Protein AF-A0A7S2WTM4-F1 (afdb_monomer)

Sequence (112 aa):
ENISKAAVVTNAALIAFTMGENYFGDQVGTGLVVWFFFLLIGCIVFVMDLIALLVPDVPEEVDIQLKRQEHFVSKIADLTPDEQSFEVAADEVISPTLRKGGLLLGVSFKDP

Foldseek 3Di:
DVVVLVVQLVVLCCVLVVCCPPPVPPPDPPVVSVVVSVVSSVVVVVVVVVVVVVDDPDDPVVVVVVVVVVVVVCCVVVVPPPPDPPVPVPDDDPDVPPPDDDPPDDDDDDDD

Structure (mmCIF, N/CA/C/O backbone):
data_AF-A0A7S2WTM4-F1
#
_entry.id   AF-A0A7S2WTM4-F1
#
loop_
_atom_site.group_PDB
_atom_site.id
_atom_site.type_symbol
_atom_site.label_atom_id
_atom_site.label_alt_id
_atom_site.label_comp_id
_atom_site.label_asym_id
_atom_site.label_entity_id
_atom_site.label_seq_id
_atom_site.pdbx_PDB_ins_code
_atom_site.Cartn_x
_atom_site.Cartn_y
_atom_site.Cartn_z
_atom_site.occupancy
_atom_site.B_iso_or_equiv
_atom_site.auth_seq_id
_atom_site.auth_comp_id
_atom_site.auth_asym_id
_atom_site.auth_atom_id
_atom_site.pdbx_PDB_model_num
ATOM 1 N N . GLU A 1 1 ? 1.983 -1.826 7.281 1.00 67.19 1 GLU A N 1
ATOM 2 C CA . GLU A 1 1 ? 1.666 -1.337 5.920 1.00 67.19 1 GLU A CA 1
ATOM 3 C C . GLU A 1 1 ? 2.905 -1.078 5.054 1.00 67.19 1 GLU A C 1
ATOM 5 O O . GLU A 1 1 ? 3.066 -1.741 4.036 1.00 67.19 1 GLU A O 1
ATOM 10 N N . ASN A 1 2 ? 3.821 -0.199 5.479 1.00 80.56 2 ASN A N 1
ATOM 11 C CA . ASN A 1 2 ? 4.971 0.251 4.669 1.00 80.56 2 ASN A CA 1
ATOM 12 C C . ASN A 1 2 ? 5.880 -0.878 4.146 1.00 80.56 2 ASN A C 1
ATOM 14 O O . ASN A 1 2 ? 6.343 -0.823 3.011 1.00 80.56 2 ASN A O 1
ATOM 18 N N . ILE A 1 3 ? 6.089 -1.930 4.942 1.00 89.19 3 ILE A N 1
ATOM 19 C CA . ILE A 1 3 ? 6.908 -3.092 4.555 1.00 89.19 3 ILE A CA 1
ATOM 20 C C . ILE A 1 3 ? 6.211 -3.932 3.469 1.00 89.19 3 ILE A C 1
ATOM 22 O O . ILE A 1 3 ? 6.865 -4.434 2.561 1.00 89.19 3 ILE A O 1
ATOM 26 N N . SER A 1 4 ? 4.879 -4.035 3.519 1.00 87.56 4 SER A N 1
ATOM 27 C CA . SER A 1 4 ? 4.089 -4.772 2.524 1.00 87.56 4 SER A CA 1
ATOM 28 C C . SER A 1 4 ? 4.102 -4.056 1.170 1.00 87.56 4 SER A C 1
ATOM 30 O O . SER A 1 4 ? 4.391 -4.665 0.142 1.00 87.56 4 SER A O 1
ATOM 32 N N . LYS A 1 5 ? 3.912 -2.728 1.176 1.00 86.44 5 LYS A N 1
ATOM 33 C CA . LYS A 1 5 ? 4.011 -1.895 -0.034 1.00 86.44 5 LYS A CA 1
ATOM 34 C C . LYS A 1 5 ? 5.411 -1.966 -0.657 1.00 86.44 5 LYS A C 1
ATOM 36 O O . LYS A 1 5 ? 5.528 -2.120 -1.869 1.00 86.44 5 LYS A O 1
ATOM 41 N N . ALA A 1 6 ? 6.466 -1.940 0.162 1.00 90.94 6 ALA A N 1
ATOM 42 C CA . ALA A 1 6 ? 7.837 -2.123 -0.316 1.00 90.94 6 ALA A CA 1
ATOM 43 C C . ALA A 1 6 ? 8.045 -3.500 -0.973 1.00 90.94 6 ALA A C 1
ATOM 45 O O . ALA A 1 6 ? 8.621 -3.574 -2.056 1.00 90.94 6 ALA A O 1
ATOM 46 N N . ALA A 1 7 ? 7.516 -4.574 -0.378 1.00 92.06 7 ALA A N 1
ATOM 47 C CA . ALA A 1 7 ? 7.603 -5.918 -0.948 1.00 92.06 7 ALA A CA 1
ATOM 48 C C . ALA A 1 7 ? 6.894 -6.031 -2.309 1.00 92.06 7 ALA A C 1
ATOM 50 O O . ALA A 1 7 ? 7.431 -6.649 -3.228 1.00 92.06 7 ALA A O 1
ATOM 51 N N . VAL A 1 8 ? 5.728 -5.395 -2.472 1.00 91.50 8 VAL A N 1
ATOM 52 C CA . VAL A 1 8 ? 5.022 -5.335 -3.765 1.00 91.50 8 VAL A CA 1
ATOM 53 C C . VAL A 1 8 ? 5.876 -4.640 -4.821 1.00 91.50 8 VAL A C 1
ATOM 55 O O . VAL A 1 8 ? 6.021 -5.168 -5.921 1.00 91.50 8 VAL A O 1
ATOM 58 N N . VAL A 1 9 ? 6.493 -3.504 -4.484 1.00 92.88 9 VAL A N 1
ATOM 59 C CA . VAL A 1 9 ? 7.378 -2.770 -5.403 1.00 92.88 9 VAL A CA 1
ATOM 60 C C . VAL A 1 9 ? 8.591 -3.618 -5.797 1.00 92.88 9 VAL A C 1
ATOM 62 O O . VAL A 1 9 ? 8.927 -3.692 -6.978 1.00 92.88 9 VAL A O 1
ATOM 65 N N . THR A 1 10 ? 9.225 -4.305 -4.843 1.00 93.19 10 THR A N 1
ATOM 66 C CA . THR A 1 10 ? 10.384 -5.169 -5.119 1.00 93.19 10 THR A CA 1
ATOM 67 C C . THR A 1 10 ? 10.013 -6.377 -5.984 1.00 93.19 10 THR A C 1
ATOM 69 O O . THR A 1 10 ? 10.712 -6.669 -6.953 1.00 93.19 10 THR A O 1
ATOM 72 N N . ASN A 1 11 ? 8.892 -7.045 -5.701 1.00 91.88 11 ASN A N 1
ATOM 73 C CA . ASN A 1 11 ? 8.425 -8.186 -6.496 1.00 91.88 11 ASN A CA 1
ATOM 74 C C . ASN A 1 11 ? 7.994 -7.762 -7.907 1.00 91.88 11 ASN A C 1
ATOM 76 O O . ASN A 1 11 ? 8.301 -8.448 -8.882 1.00 91.88 11 ASN A O 1
ATOM 80 N N . ALA A 1 12 ? 7.341 -6.605 -8.032 1.00 90.56 12 ALA A N 1
ATOM 81 C CA . ALA A 1 12 ? 6.997 -6.013 -9.319 1.00 90.56 12 ALA A CA 1
ATOM 82 C C . ALA A 1 12 ? 8.245 -5.688 -10.152 1.00 90.56 12 ALA A C 1
ATOM 84 O O . ALA A 1 12 ? 8.261 -5.930 -11.359 1.00 90.56 12 ALA A O 1
ATOM 85 N N . ALA A 1 13 ? 9.301 -5.180 -9.508 1.00 88.69 13 ALA A N 1
ATOM 86 C CA . ALA A 1 13 ? 10.554 -4.840 -10.175 1.00 88.69 13 ALA A CA 1
ATOM 87 C C . ALA A 1 13 ? 11.255 -6.103 -10.677 1.00 88.69 13 ALA A C 1
ATOM 89 O O . ALA A 1 13 ? 11.706 -6.136 -11.820 1.00 88.69 13 ALA A O 1
ATOM 90 N N . LEU A 1 14 ? 11.275 -7.165 -9.864 1.00 89.06 14 LEU A N 1
ATOM 91 C CA . LEU A 1 14 ? 11.776 -8.468 -10.292 1.00 89.06 14 LEU A CA 1
ATOM 92 C C . LEU A 1 14 ? 11.038 -8.949 -11.540 1.00 89.06 14 LEU A C 1
ATOM 94 O O . LEU A 1 14 ? 11.688 -9.251 -12.531 1.00 89.06 14 LEU A O 1
ATOM 98 N N . ILE A 1 15 ? 9.705 -8.960 -11.548 1.00 86.19 15 ILE A N 1
ATOM 99 C CA . ILE A 1 15 ? 8.931 -9.436 -12.706 1.00 86.19 15 ILE A CA 1
ATOM 100 C C . ILE A 1 15 ? 9.211 -8.584 -13.952 1.00 86.19 15 ILE A C 1
ATOM 102 O O . ILE A 1 15 ? 9.553 -9.129 -14.999 1.00 86.19 15 ILE A O 1
ATOM 106 N N . ALA A 1 16 ? 9.113 -7.257 -13.845 1.00 84.44 16 ALA A N 1
ATOM 107 C CA . ALA A 1 16 ? 9.241 -6.364 -14.996 1.00 84.44 16 ALA A CA 1
ATOM 108 C C . ALA A 1 16 ? 10.655 -6.367 -15.600 1.00 84.44 16 ALA A C 1
ATOM 110 O O . ALA A 1 16 ? 10.802 -6.429 -16.821 1.00 84.44 16 ALA A O 1
ATOM 111 N N . PHE A 1 17 ? 11.697 -6.344 -14.763 1.00 81.19 17 PHE A N 1
ATOM 112 C CA . PHE A 1 17 ? 13.079 -6.261 -15.240 1.00 81.19 17 PHE A CA 1
ATOM 113 C C . PHE A 1 17 ? 13.704 -7.623 -15.567 1.00 81.19 17 PHE A C 1
ATOM 115 O O . PHE A 1 17 ? 14.643 -7.661 -16.355 1.00 81.19 17 PHE A O 1
ATOM 122 N N . THR A 1 18 ? 13.174 -8.740 -15.052 1.00 83.44 18 THR A N 1
ATOM 123 C CA . THR A 1 18 ? 13.644 -10.087 -15.443 1.00 83.44 18 THR A CA 1
ATOM 124 C C . THR A 1 18 ? 12.905 -10.660 -16.655 1.00 83.44 18 THR A C 1
ATOM 126 O O . THR A 1 18 ? 13.496 -11.415 -17.425 1.00 83.44 18 THR A O 1
ATOM 129 N N . MET A 1 19 ? 11.640 -10.280 -16.895 1.00 73.44 19 MET A N 1
ATOM 130 C CA . MET A 1 19 ? 10.924 -10.661 -18.125 1.00 73.44 19 MET A CA 1
ATOM 131 C C . MET A 1 19 ? 11.340 -9.840 -19.354 1.00 73.44 19 MET A C 1
ATOM 133 O O . MET A 1 19 ? 11.117 -10.299 -20.476 1.00 73.44 19 MET A O 1
ATOM 137 N N . GLY A 1 20 ? 11.952 -8.664 -19.158 1.00 65.56 20 GLY A N 1
ATOM 138 C CA . GLY A 1 20 ? 12.423 -7.753 -20.212 1.00 65.56 20 GLY A CA 1
ATOM 139 C C . GLY A 1 20 ? 13.199 -8.440 -21.337 1.00 65.56 20 GLY A C 1
ATOM 140 O O . GLY A 1 20 ? 12.931 -8.208 -22.510 1.00 65.56 20 GLY A O 1
ATOM 141 N N . GLU A 1 21 ? 14.110 -9.342 -20.982 1.00 63.81 21 GLU A N 1
ATOM 142 C CA . GLU A 1 21 ? 15.018 -9.970 -21.948 1.00 63.81 21 GLU A CA 1
ATOM 143 C C . GLU A 1 21 ? 14.349 -11.082 -22.780 1.00 63.81 21 GLU A C 1
ATOM 145 O O . GLU A 1 21 ? 14.708 -11.293 -23.933 1.00 63.81 21 GLU A O 1
ATOM 150 N N . ASN A 1 22 ? 13.336 -11.762 -22.225 1.00 62.44 22 ASN A N 1
ATOM 151 C CA . ASN A 1 22 ? 12.729 -12.954 -22.839 1.00 62.44 22 ASN A CA 1
ATOM 152 C C . ASN A 1 22 ? 11.361 -12.705 -23.494 1.00 62.44 22 ASN A C 1
ATOM 154 O O . ASN A 1 22 ? 10.996 -13.423 -24.422 1.00 62.44 22 ASN A O 1
ATOM 158 N N . TYR A 1 23 ? 10.585 -11.730 -23.006 1.00 64.31 23 TYR A N 1
ATOM 159 C CA . TYR A 1 23 ? 9.192 -11.520 -23.436 1.00 64.31 23 TYR A CA 1
ATOM 160 C C . TYR A 1 23 ? 8.969 -10.233 -24.207 1.00 64.31 23 TYR A C 1
ATOM 162 O O . TYR A 1 23 ? 8.109 -10.187 -25.085 1.00 64.31 23 TYR A O 1
ATOM 170 N N . PHE A 1 24 ? 9.717 -9.188 -23.873 1.00 64.00 24 PHE A N 1
ATOM 171 C CA . PHE A 1 24 ? 9.597 -7.929 -24.583 1.00 64.00 24 PHE A CA 1
ATOM 172 C C . PHE A 1 24 ? 10.344 -8.047 -25.930 1.00 64.00 24 PHE A C 1
ATOM 174 O O . PHE A 1 24 ? 9.806 -7.689 -26.972 1.00 64.00 24 PHE A O 1
ATOM 181 N N . GLY A 1 25 ? 11.484 -8.730 -25.991 1.00 59.72 25 GLY A N 1
ATOM 182 C CA . GLY A 1 25 ? 12.221 -8.871 -27.246 1.00 59.72 25 GLY A CA 1
ATOM 183 C C . GLY A 1 25 ? 12.867 -7.549 -27.669 1.00 59.72 25 GLY A C 1
ATOM 184 O O . GLY A 1 25 ? 12.564 -6.479 -27.145 1.00 59.72 25 GLY A O 1
ATOM 185 N N . ASP A 1 26 ? 13.783 -7.627 -28.628 1.00 63.59 26 ASP A N 1
ATOM 186 C CA . ASP A 1 26 ? 14.755 -6.565 -28.946 1.00 63.59 26 ASP A CA 1
ATOM 187 C C . ASP A 1 26 ? 14.135 -5.226 -29.428 1.00 63.59 26 ASP A C 1
ATOM 189 O O . ASP A 1 26 ? 14.831 -4.232 -29.608 1.00 63.59 26 ASP A O 1
ATOM 193 N N . GLN A 1 27 ? 12.813 -5.172 -29.646 1.00 60.56 27 GLN A N 1
ATOM 194 C CA . GLN A 1 27 ? 12.109 -4.030 -30.250 1.00 60.56 27 GLN A CA 1
ATOM 195 C C . GLN A 1 27 ? 11.286 -3.175 -29.278 1.00 60.56 27 GLN A C 1
ATOM 197 O O . 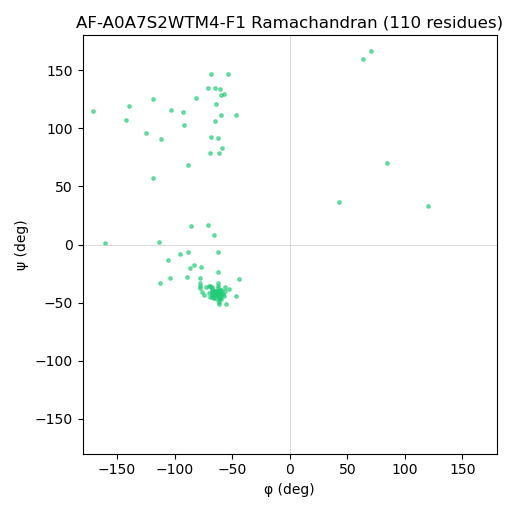GLN A 1 27 ? 10.861 -2.076 -29.644 1.00 60.56 27 GLN A O 1
ATOM 202 N N . VAL A 1 28 ? 11.034 -3.630 -28.051 1.00 64.31 28 VAL A N 1
ATOM 203 C CA . VAL A 1 28 ? 10.283 -2.829 -27.068 1.00 64.31 28 VAL A CA 1
ATOM 204 C C . VAL A 1 28 ? 11.273 -2.023 -26.261 1.00 64.31 28 VAL A C 1
ATOM 206 O O . VAL A 1 28 ? 11.957 -2.525 -25.375 1.00 64.31 28 VAL A O 1
ATOM 209 N N . GLY A 1 29 ? 11.356 -0.740 -26.603 1.00 67.12 29 GLY A N 1
ATOM 210 C CA . GLY A 1 29 ? 12.227 0.194 -25.911 1.00 67.12 29 GLY A CA 1
ATOM 211 C C . GLY A 1 29 ? 11.976 0.188 -24.403 1.00 67.12 29 GLY A C 1
ATOM 212 O O . GLY A 1 29 ? 10.838 0.061 -23.944 1.00 67.12 29 GLY A O 1
ATOM 213 N N . THR A 1 30 ? 13.046 0.402 -23.637 1.00 74.56 30 THR A N 1
ATOM 214 C CA . THR A 1 30 ? 13.082 0.444 -22.165 1.00 74.56 30 THR A CA 1
ATOM 215 C C . THR A 1 30 ? 11.928 1.242 -21.541 1.00 74.56 30 THR A C 1
ATOM 217 O O . THR A 1 30 ? 11.458 0.908 -20.458 1.00 74.56 30 THR A O 1
ATOM 220 N N . GLY A 1 31 ? 11.412 2.261 -22.237 1.00 78.12 31 GLY A N 1
ATOM 221 C CA . GLY A 1 31 ? 10.250 3.036 -21.800 1.00 78.12 31 GLY A CA 1
ATOM 222 C C . GLY A 1 31 ? 8.970 2.214 -21.602 1.00 78.12 31 GLY A C 1
ATOM 223 O O . GLY A 1 31 ? 8.259 2.444 -20.628 1.00 78.12 31 GLY A O 1
ATOM 224 N N . LEU A 1 32 ? 8.676 1.234 -22.465 1.00 80.50 32 LEU A N 1
ATOM 225 C CA . LEU A 1 32 ? 7.457 0.420 -22.347 1.00 80.50 32 LEU A CA 1
ATOM 226 C C . LEU A 1 32 ? 7.503 -0.511 -21.128 1.00 80.50 32 LEU A C 1
ATOM 228 O O . LEU A 1 32 ? 6.494 -0.672 -20.444 1.00 80.50 32 LEU A O 1
ATOM 232 N N . VAL A 1 33 ? 8.684 -1.044 -20.801 1.00 80.75 33 VAL A N 1
ATOM 233 C CA . VAL A 1 33 ? 8.909 -1.866 -19.598 1.00 80.75 33 VAL A CA 1
ATOM 234 C C . VAL A 1 33 ? 8.697 -1.041 -18.326 1.00 80.75 33 VAL A C 1
ATOM 236 O O . VAL A 1 33 ? 8.063 -1.509 -17.382 1.00 80.75 33 VAL A O 1
ATOM 239 N N . VAL A 1 34 ? 9.157 0.215 -18.313 1.00 85.06 34 VAL A N 1
ATOM 240 C CA . VAL A 1 34 ? 8.951 1.135 -17.182 1.00 85.06 34 VAL A CA 1
ATOM 241 C C . VAL A 1 34 ? 7.467 1.467 -16.997 1.00 85.06 34 VAL A C 1
ATOM 243 O O . VAL A 1 34 ? 6.966 1.430 -15.874 1.00 85.06 34 VAL A O 1
ATOM 246 N N . TRP A 1 35 ? 6.732 1.736 -18.080 1.00 87.19 35 TRP A N 1
ATOM 247 C CA . TRP A 1 35 ? 5.283 1.958 -18.003 1.00 87.19 35 TRP A CA 1
ATOM 248 C C . TRP A 1 35 ? 4.526 0.718 -17.524 1.00 87.19 35 TRP A C 1
ATOM 250 O O . TRP A 1 35 ? 3.636 0.835 -16.682 1.00 87.19 35 TRP A O 1
ATOM 260 N N . PHE A 1 36 ? 4.909 -0.467 -18.002 1.00 86.44 36 PHE A N 1
ATOM 261 C CA . PHE A 1 36 ? 4.347 -1.731 -17.532 1.00 86.44 36 PHE A CA 1
ATOM 262 C C . PHE A 1 36 ? 4.609 -1.951 -16.036 1.00 86.44 36 PHE A C 1
ATOM 264 O O . PHE A 1 36 ? 3.704 -2.345 -15.306 1.00 86.44 36 PHE A O 1
ATOM 271 N N . PHE A 1 37 ? 5.812 -1.631 -15.558 1.00 88.81 37 PHE A N 1
ATOM 272 C CA . PHE A 1 37 ? 6.161 -1.700 -14.140 1.00 88.81 37 PHE A CA 1
ATOM 273 C C . PHE A 1 37 ? 5.271 -0.795 -13.273 1.00 88.81 37 PHE A C 1
ATOM 275 O O . PHE A 1 37 ? 4.716 -1.257 -12.273 1.00 88.81 37 PHE A O 1
ATOM 282 N N . PHE A 1 38 ? 5.066 0.464 -13.674 1.00 90.88 38 PHE A N 1
ATOM 283 C CA . PHE A 1 38 ? 4.159 1.369 -12.957 1.00 90.88 38 PHE A CA 1
ATOM 284 C C . PHE A 1 38 ? 2.708 0.886 -12.983 1.00 90.88 38 PHE A C 1
ATOM 286 O O . PHE A 1 38 ? 2.025 0.960 -11.961 1.00 90.88 38 PHE A O 1
ATOM 293 N N . LEU A 1 39 ? 2.250 0.352 -14.118 1.00 91.38 39 LEU A N 1
ATOM 294 C CA . LEU A 1 39 ? 0.914 -0.226 -14.241 1.00 91.38 39 LEU A CA 1
ATOM 295 C C . LEU A 1 39 ? 0.741 -1.424 -13.300 1.00 91.38 39 LEU A C 1
ATOM 297 O O . LEU A 1 39 ? -0.272 -1.512 -12.609 1.00 91.38 39 LEU A O 1
ATOM 301 N N . LEU A 1 40 ? 1.735 -2.314 -13.228 1.00 90.88 40 LEU A N 1
ATOM 302 C CA . LEU A 1 40 ? 1.705 -3.493 -12.363 1.00 90.88 40 LEU A CA 1
ATOM 303 C C . LEU A 1 40 ? 1.620 -3.101 -10.882 1.00 90.88 40 LEU A C 1
ATOM 305 O O . LEU A 1 40 ? 0.769 -3.618 -10.159 1.00 90.88 40 LEU A O 1
ATOM 309 N N . ILE A 1 41 ? 2.459 -2.157 -10.438 1.00 94.19 41 ILE A N 1
ATOM 310 C CA . ILE A 1 41 ? 2.420 -1.651 -9.059 1.00 94.19 41 ILE A CA 1
ATOM 311 C C . ILE A 1 41 ? 1.068 -1.010 -8.767 1.00 94.19 41 ILE A C 1
ATOM 313 O O . ILE A 1 41 ? 0.448 -1.341 -7.758 1.00 94.19 41 ILE A O 1
ATOM 317 N N . GLY A 1 42 ? 0.604 -0.117 -9.645 1.00 93.06 42 GLY A N 1
ATOM 318 C CA . GLY A 1 42 ? -0.663 0.584 -9.466 1.00 93.06 42 GLY A CA 1
ATOM 319 C C . GLY A 1 42 ? -1.839 -0.381 -9.346 1.00 93.06 42 GLY A C 1
ATOM 320 O O . GLY A 1 42 ? -2.665 -0.228 -8.453 1.00 93.06 42 GLY A O 1
ATOM 321 N N . CYS A 1 43 ? -1.873 -1.420 -10.183 1.00 93.69 43 CYS A N 1
ATOM 322 C CA . CYS A 1 43 ? -2.931 -2.425 -10.165 1.00 93.69 43 CYS A CA 1
ATOM 323 C C . CYS A 1 43 ? -2.929 -3.243 -8.863 1.00 93.69 43 CYS A C 1
ATOM 325 O O . CYS A 1 43 ? -3.973 -3.407 -8.235 1.00 93.69 43 CYS A O 1
ATOM 327 N N . ILE A 1 44 ? -1.761 -3.712 -8.412 1.00 92.56 44 ILE A N 1
ATOM 328 C CA . ILE A 1 44 ? -1.666 -4.520 -7.186 1.00 92.56 44 ILE A CA 1
ATOM 329 C C . ILE A 1 44 ? -2.002 -3.680 -5.951 1.00 92.56 44 ILE A C 1
ATOM 331 O O . ILE A 1 44 ? -2.781 -4.125 -5.112 1.00 92.56 44 ILE A O 1
ATOM 335 N N . VAL A 1 45 ? -1.457 -2.464 -5.845 1.00 92.38 45 VAL A N 1
ATOM 336 C CA . VAL A 1 45 ? -1.749 -1.567 -4.715 1.00 92.38 45 VAL A CA 1
ATOM 337 C C . VAL A 1 45 ? -3.233 -1.208 -4.683 1.00 92.38 45 VAL A C 1
ATOM 339 O O . VAL A 1 45 ? -3.844 -1.276 -3.623 1.00 92.38 45 VAL A O 1
ATOM 342 N N . PHE A 1 46 ? -3.840 -0.935 -5.839 1.00 92.50 46 PHE A N 1
ATOM 343 C CA . PHE A 1 46 ? -5.274 -0.670 -5.928 1.00 92.50 46 PHE A CA 1
ATOM 344 C C . PHE A 1 46 ? -6.122 -1.841 -5.415 1.00 92.50 46 PHE A C 1
ATOM 346 O O . PHE A 1 46 ? -7.074 -1.635 -4.666 1.00 92.50 46 PHE A O 1
ATOM 353 N N . VAL A 1 47 ? -5.764 -3.080 -5.764 1.00 91.94 47 VAL A N 1
ATOM 354 C CA . VAL A 1 47 ? -6.454 -4.271 -5.246 1.00 91.94 47 VAL A CA 1
ATOM 355 C C . VAL A 1 47 ? -6.262 -4.418 -3.734 1.00 91.94 47 VAL A C 1
ATOM 357 O O . VAL A 1 47 ? -7.214 -4.762 -3.038 1.00 91.94 47 VAL A O 1
ATOM 360 N N . MET A 1 48 ? -5.067 -4.139 -3.205 1.00 89.81 48 MET A N 1
ATOM 361 C CA . MET A 1 48 ? -4.829 -4.175 -1.756 1.00 89.81 48 MET A CA 1
ATOM 362 C C . MET A 1 48 ? -5.693 -3.156 -1.013 1.00 89.81 48 MET A C 1
ATOM 364 O O . MET A 1 48 ? -6.306 -3.510 -0.009 1.00 89.81 48 MET A O 1
ATOM 368 N N . ASP A 1 49 ? -5.784 -1.930 -1.528 1.00 90.12 49 ASP A N 1
ATOM 369 C CA . ASP A 1 49 ? -6.599 -0.873 -0.929 1.00 90.12 49 ASP A CA 1
ATOM 370 C C . ASP A 1 49 ? -8.102 -1.197 -1.032 1.00 90.12 49 ASP A C 1
ATOM 372 O O . ASP A 1 49 ? -8.853 -0.962 -0.087 1.00 90.12 49 ASP A O 1
ATOM 376 N N . LEU A 1 50 ? -8.549 -1.820 -2.131 1.00 92.75 50 LEU A N 1
ATOM 377 C CA . LEU A 1 50 ? -9.925 -2.317 -2.256 1.00 92.75 50 LEU A CA 1
ATOM 378 C C . LEU A 1 50 ? -10.256 -3.397 -1.223 1.00 92.75 50 LEU A C 1
ATOM 380 O O . LEU A 1 50 ? -11.341 -3.380 -0.645 1.00 92.75 50 LEU A O 1
ATOM 384 N N . ILE A 1 51 ? -9.341 -4.339 -0.988 1.00 89.88 51 ILE A N 1
ATOM 385 C CA . ILE A 1 51 ? -9.537 -5.392 0.015 1.00 89.88 51 ILE A CA 1
ATOM 386 C C . ILE A 1 51 ? -9.544 -4.788 1.421 1.00 89.88 51 ILE A C 1
ATOM 388 O O . ILE A 1 51 ? -10.383 -5.172 2.230 1.00 89.88 51 ILE A O 1
ATOM 392 N N . ALA A 1 52 ? -8.665 -3.822 1.694 1.00 87.81 52 ALA A N 1
ATOM 393 C CA . ALA A 1 52 ? -8.636 -3.110 2.969 1.00 87.81 52 ALA A CA 1
ATOM 394 C C . ALA A 1 52 ? -9.933 -2.327 3.233 1.00 87.81 52 ALA A C 1
ATOM 396 O O . ALA A 1 52 ? -10.367 -2.237 4.372 1.00 87.81 52 ALA A O 1
ATOM 397 N N . LEU A 1 53 ? -10.582 -1.798 2.190 1.00 87.44 53 LEU A N 1
ATOM 398 C CA . LEU A 1 53 ? -11.893 -1.158 2.322 1.00 8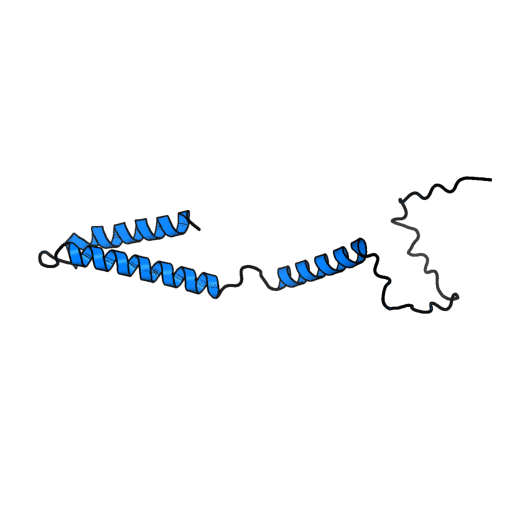7.44 53 LEU A CA 1
ATOM 399 C C . LEU A 1 53 ? -13.021 -2.176 2.555 1.00 87.44 53 LEU A C 1
ATOM 401 O O . LEU A 1 53 ? -13.989 -1.884 3.254 1.00 87.44 53 LEU A O 1
ATOM 405 N N . LEU A 1 54 ? -12.934 -3.348 1.921 1.00 91.88 54 LEU A N 1
ATOM 406 C CA . LEU A 1 54 ? -13.990 -4.358 1.964 1.00 91.88 54 LEU A CA 1
ATOM 407 C C . LEU A 1 54 ? -13.991 -5.157 3.273 1.00 91.88 54 LEU A C 1
ATOM 409 O O . LEU A 1 54 ? -15.052 -5.591 3.721 1.00 91.88 54 LEU A O 1
ATOM 413 N N . VAL A 1 55 ? -12.816 -5.391 3.859 1.00 88.06 55 VAL A N 1
ATOM 414 C CA . VAL A 1 55 ? -12.667 -6.183 5.081 1.00 88.06 55 VAL A CA 1
ATOM 415 C C . VAL A 1 55 ? -12.715 -5.250 6.292 1.00 88.06 55 VAL A C 1
ATOM 417 O O . VAL A 1 55 ? -11.800 -4.449 6.463 1.00 88.06 55 VAL A O 1
ATOM 420 N N . PRO A 1 56 ? -13.744 -5.342 7.152 1.00 80.75 56 PRO A N 1
ATOM 421 C CA . PRO A 1 56 ? -13.786 -4.553 8.374 1.00 80.75 56 PRO A CA 1
ATOM 422 C C . PRO A 1 56 ? -12.648 -4.966 9.317 1.00 80.75 56 PRO A C 1
ATOM 424 O O . PRO A 1 56 ? -12.437 -6.155 9.559 1.00 80.75 56 PRO A O 1
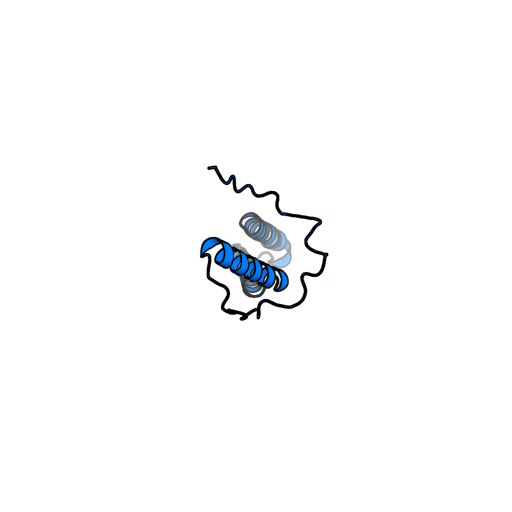ATOM 427 N N . ASP A 1 57 ? -11.947 -3.981 9.884 1.00 82.69 57 ASP A N 1
ATOM 428 C CA . ASP A 1 57 ? -10.806 -4.198 10.788 1.00 82.69 57 ASP A CA 1
ATOM 429 C C . ASP A 1 57 ? -11.180 -4.939 12.086 1.00 82.69 57 ASP A C 1
ATOM 431 O O . ASP A 1 57 ? -10.326 -5.555 12.727 1.00 82.69 57 ASP A O 1
ATOM 435 N N . VAL A 1 58 ? -12.453 -4.875 12.495 1.00 82.69 58 VAL A N 1
ATOM 436 C CA . VAL A 1 58 ? -12.953 -5.461 13.743 1.00 82.69 58 VAL A CA 1
ATOM 437 C C . VAL A 1 58 ? -14.014 -6.519 13.432 1.00 82.69 58 VAL A C 1
ATOM 439 O O . VAL A 1 58 ? -15.006 -6.208 12.767 1.00 82.69 58 VAL A O 1
ATOM 442 N N . PRO A 1 59 ? -13.853 -7.764 13.920 1.00 84.44 59 PRO A N 1
ATOM 443 C CA . PRO A 1 59 ? -14.892 -8.778 13.799 1.00 84.44 59 PRO A CA 1
ATOM 444 C C . PRO A 1 59 ? -16.104 -8.416 14.674 1.00 84.44 59 PRO A C 1
ATOM 446 O O . PRO A 1 59 ? -15.953 -7.864 15.764 1.00 84.44 59 PRO A O 1
ATOM 449 N N . GLU A 1 60 ? -17.309 -8.778 14.226 1.00 81.38 60 GLU A N 1
ATOM 450 C CA . GLU A 1 60 ? -18.589 -8.417 14.865 1.00 81.38 60 GLU A CA 1
ATOM 451 C C . GLU A 1 60 ? -18.646 -8.764 16.365 1.00 81.38 60 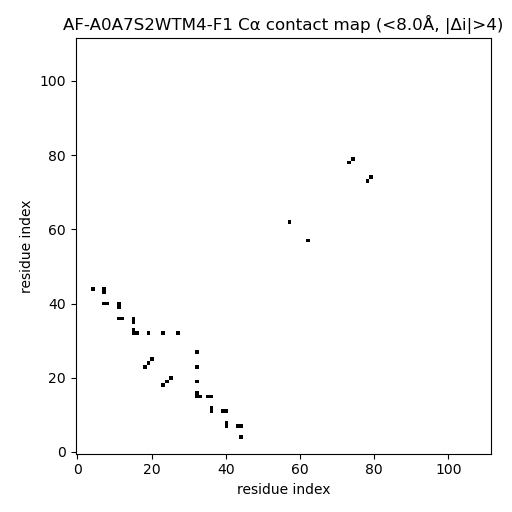GLU A C 1
ATOM 453 O O . GLU A 1 60 ? -19.137 -7.990 17.187 1.00 81.38 60 GLU A O 1
ATOM 458 N N . 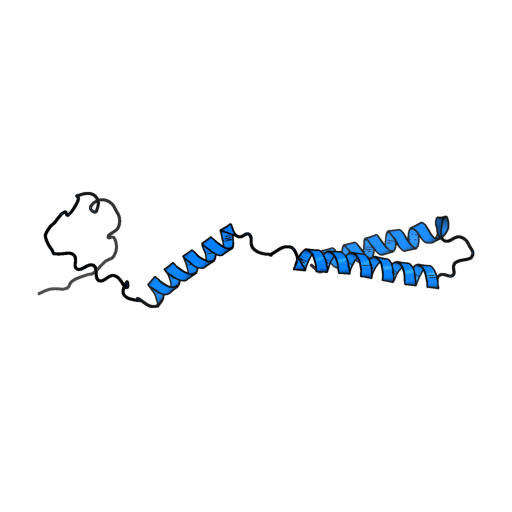GLU A 1 61 ? -18.071 -9.901 16.753 1.00 83.75 61 GLU A N 1
ATOM 459 C CA . GLU A 1 61 ? -18.028 -10.344 18.148 1.00 83.75 61 GLU A CA 1
ATOM 460 C C . GLU A 1 61 ? -17.254 -9.383 19.063 1.00 83.75 61 GLU A C 1
ATOM 462 O O . GLU A 1 61 ? -17.626 -9.201 20.225 1.00 83.75 61 GLU A O 1
ATOM 467 N N . VAL A 1 62 ? -16.186 -8.762 18.553 1.00 85.56 62 VAL A N 1
ATOM 468 C CA . VAL A 1 62 ? -15.366 -7.805 19.308 1.00 85.56 62 VAL A CA 1
ATOM 469 C C . VAL A 1 62 ? -16.064 -6.450 19.387 1.00 85.56 62 VAL A C 1
ATOM 471 O O . VAL A 1 62 ? -16.027 -5.824 20.442 1.00 85.56 62 VAL A O 1
ATOM 474 N N . ASP A 1 63 ? -16.783 -6.033 18.344 1.00 86.06 63 ASP A N 1
ATOM 475 C CA . ASP A 1 63 ? -17.607 -4.815 18.381 1.00 86.06 63 ASP A CA 1
ATOM 476 C C . ASP A 1 63 ? -18.703 -4.907 19.461 1.00 86.06 63 ASP A C 1
ATOM 478 O O . ASP A 1 63 ? -18.897 -3.995 20.269 1.00 86.06 63 ASP A O 1
ATOM 482 N N . ILE A 1 64 ? -19.357 -6.068 19.575 1.00 84.38 64 ILE A N 1
ATOM 483 C CA . ILE A 1 64 ? -20.328 -6.334 20.647 1.00 84.38 64 ILE A CA 1
ATOM 484 C C . ILE A 1 64 ? -19.661 -6.279 22.031 1.00 84.38 64 ILE A C 1
ATOM 486 O O . ILE A 1 64 ? -20.273 -5.802 22.991 1.00 84.38 64 ILE A O 1
ATOM 490 N N . GLN A 1 65 ? -18.425 -6.765 22.166 1.00 86.25 65 GLN A N 1
ATOM 491 C CA . GLN A 1 65 ? -17.689 -6.719 23.435 1.00 86.25 65 GLN A CA 1
ATOM 492 C C . GLN A 1 65 ? -17.279 -5.295 23.814 1.00 86.25 65 GLN A C 1
ATOM 494 O O . GLN A 1 65 ? -17.442 -4.916 24.975 1.00 86.25 65 GLN A O 1
ATOM 499 N N . LEU A 1 66 ? -16.815 -4.500 22.849 1.00 88.38 66 LEU A N 1
ATOM 500 C CA . LEU A 1 66 ? -16.474 -3.092 23.053 1.00 88.38 66 LEU A CA 1
ATOM 501 C C . LEU A 1 66 ? -17.701 -2.293 23.508 1.00 88.38 66 LEU A C 1
ATOM 503 O O . LEU A 1 66 ? -17.627 -1.609 24.525 1.00 88.38 66 LEU A O 1
ATOM 507 N N . LYS A 1 67 ? -18.860 -2.486 22.865 1.00 86.50 67 LYS A N 1
ATOM 508 C CA . LYS A 1 67 ? -20.129 -1.849 23.270 1.00 86.50 67 LYS A CA 1
ATOM 509 C C . LYS A 1 67 ? -20.561 -2.217 24.689 1.00 86.50 67 LYS A C 1
ATOM 511 O O . LYS A 1 67 ? -21.049 -1.371 25.434 1.00 86.50 67 LYS A O 1
ATOM 516 N N . ARG A 1 68 ? -20.381 -3.479 25.101 1.00 87.19 68 ARG A N 1
ATOM 517 C CA . ARG A 1 68 ? -20.683 -3.896 26.483 1.00 87.19 68 ARG A CA 1
ATOM 518 C C . ARG A 1 68 ? -19.740 -3.237 27.477 1.00 87.19 68 ARG A C 1
ATOM 520 O O . ARG A 1 68 ? -20.199 -2.776 28.517 1.00 87.19 68 ARG A O 1
ATOM 527 N N . GLN A 1 69 ? -18.444 -3.205 27.174 1.00 88.06 69 GLN A N 1
ATOM 528 C CA . GLN A 1 69 ? -17.469 -2.541 28.035 1.00 88.06 69 GLN A CA 1
ATOM 529 C C . GLN A 1 69 ? -17.780 -1.053 28.177 1.00 88.06 69 GLN A C 1
ATOM 531 O O . GLN A 1 69 ? -17.818 -0.566 29.301 1.00 88.06 69 GLN A O 1
ATOM 536 N N . GLU A 1 70 ? -18.080 -0.363 27.079 1.00 87.19 70 GLU A N 1
ATOM 537 C CA . GLU A 1 70 ? -18.468 1.049 27.092 1.00 87.19 70 GLU A CA 1
ATOM 538 C C . GLU A 1 70 ? -19.698 1.293 27.978 1.00 87.19 70 GLU A C 1
ATOM 540 O O . GLU A 1 70 ? -19.679 2.180 28.830 1.00 87.19 70 GLU A O 1
ATOM 545 N N . HIS A 1 71 ? -20.720 0.438 27.870 1.00 84.44 71 HIS A N 1
ATOM 546 C CA . HIS A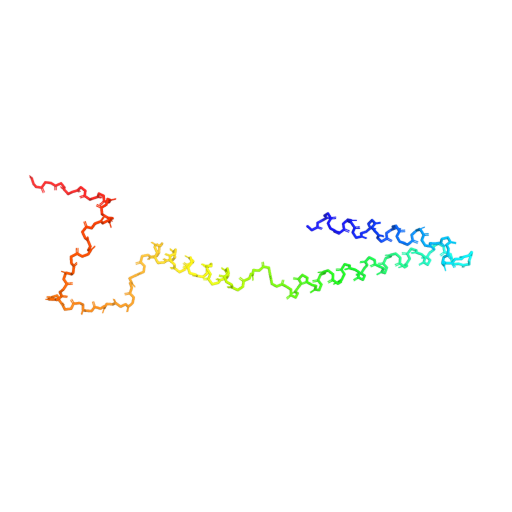 1 71 ? -21.921 0.520 28.705 1.00 84.44 71 HIS A CA 1
ATOM 547 C C . HIS A 1 71 ? -21.628 0.340 30.200 1.00 84.44 71 HIS A C 1
ATOM 549 O O . HIS A 1 71 ? -22.110 1.111 31.028 1.00 84.44 71 HIS A O 1
ATOM 555 N N . PHE A 1 72 ? -20.823 -0.660 30.576 1.00 84.50 72 PHE A N 1
ATOM 556 C CA . PHE A 1 72 ? -20.454 -0.862 31.983 1.00 84.50 72 PHE A CA 1
ATOM 557 C C . PHE A 1 72 ? -19.565 0.264 32.516 1.00 84.50 72 PHE A C 1
ATOM 559 O O . PHE A 1 72 ? -19.732 0.680 33.661 1.00 84.50 72 PHE A O 1
ATOM 566 N N . VAL A 1 73 ? -18.643 0.770 31.695 1.00 85.38 73 VAL A N 1
ATOM 567 C CA . VAL A 1 73 ? -17.758 1.879 32.065 1.00 85.38 73 VAL A CA 1
ATOM 568 C C . VAL A 1 73 ? -18.556 3.166 32.263 1.00 85.38 73 VAL A C 1
ATOM 570 O O . VAL A 1 73 ? -18.365 3.810 33.291 1.00 85.38 73 VAL A O 1
ATOM 573 N N . SER A 1 74 ? -19.485 3.507 31.363 1.00 83.00 74 SER A N 1
ATOM 574 C CA . SER A 1 74 ? -20.359 4.679 31.534 1.00 83.00 74 SER A CA 1
ATOM 575 C C . SER A 1 74 ? -21.238 4.549 32.779 1.00 83.00 74 SER A C 1
ATOM 577 O O . SER A 1 74 ? -21.274 5.475 33.581 1.00 83.00 74 SER A O 1
ATOM 579 N N . LYS A 1 75 ? -21.834 3.377 33.048 1.00 79.06 75 LYS A N 1
ATOM 580 C CA . LYS A 1 75 ? -22.603 3.159 34.289 1.00 79.06 75 LYS A CA 1
ATOM 581 C C . LYS A 1 75 ? -21.796 3.420 35.564 1.00 79.06 75 LYS A C 1
ATOM 583 O O . LYS A 1 75 ? -22.326 3.968 36.527 1.00 79.06 75 LYS A O 1
ATOM 588 N N . ILE A 1 76 ? -20.528 3.007 35.588 1.00 78.81 76 ILE A N 1
ATOM 589 C CA . ILE A 1 76 ? -19.648 3.195 36.750 1.00 78.81 76 ILE A CA 1
ATOM 590 C C . ILE A 1 76 ? -19.169 4.649 36.849 1.00 78.81 76 ILE A C 1
ATOM 592 O O . ILE A 1 76 ? -19.097 5.189 37.951 1.00 78.81 76 ILE A O 1
ATOM 596 N N . ALA A 1 77 ? -18.832 5.277 35.720 1.00 77.81 77 ALA A N 1
ATOM 597 C CA . ALA A 1 77 ? -18.293 6.633 35.676 1.00 77.81 77 ALA A CA 1
ATOM 598 C C . ALA A 1 77 ? -19.360 7.705 35.940 1.00 77.81 77 ALA A C 1
ATOM 600 O O . ALA A 1 77 ? -19.114 8.632 36.710 1.00 77.81 77 ALA A O 1
ATOM 601 N N . ASP A 1 78 ? -20.543 7.557 35.343 1.00 76.06 78 ASP A N 1
ATOM 602 C CA . ASP A 1 78 ? -21.622 8.544 35.419 1.00 76.06 78 ASP A CA 1
ATOM 603 C C . ASP A 1 78 ? -22.543 8.329 36.631 1.00 76.06 78 ASP A C 1
ATOM 605 O O . ASP A 1 78 ? -23.427 9.151 36.871 1.00 76.06 78 ASP A O 1
ATOM 609 N N . LEU A 1 79 ? -22.355 7.234 37.393 1.00 66.50 79 LEU A N 1
ATOM 610 C CA . LEU A 1 79 ? -23.237 6.805 38.494 1.00 66.50 79 LEU A CA 1
ATOM 611 C C . LEU A 1 79 ? -24.724 6.945 38.130 1.00 66.50 79 LEU A C 1
ATOM 613 O O . LEU A 1 79 ? -25.552 7.336 38.958 1.00 66.50 79 LEU A O 1
ATOM 617 N N . THR A 1 80 ? -25.066 6.679 36.869 1.00 65.25 80 THR A N 1
ATOM 618 C CA . THR A 1 80 ? -26.425 6.887 36.385 1.00 65.25 80 THR A CA 1
ATOM 619 C C . THR A 1 80 ? -27.334 5.927 37.152 1.00 65.25 80 THR A C 1
ATOM 621 O O . THR A 1 80 ? -27.087 4.717 37.122 1.00 65.25 80 THR A O 1
ATOM 624 N N . PRO A 1 81 ? -28.347 6.426 37.884 1.00 65.12 81 PRO A N 1
ATOM 625 C CA . PRO A 1 81 ? -29.268 5.555 38.597 1.00 65.12 81 PRO A CA 1
ATOM 626 C C . PRO A 1 81 ? -29.970 4.652 37.580 1.00 65.12 81 PRO A C 1
ATOM 628 O O . PRO A 1 81 ? -30.407 5.124 36.530 1.00 65.12 81 PRO A O 1
ATOM 631 N N . ASP A 1 82 ? -30.044 3.352 37.868 1.00 68.81 82 ASP A N 1
ATOM 632 C CA . ASP A 1 82 ? -30.714 2.403 36.982 1.00 68.81 82 ASP A CA 1
ATOM 633 C C . ASP A 1 82 ? -32.174 2.850 36.753 1.00 68.81 82 ASP A C 1
ATOM 635 O O . ASP A 1 82 ? -32.908 3.103 37.707 1.00 68.81 82 ASP A O 1
ATOM 639 N N . GLU A 1 83 ? -32.624 2.918 35.491 1.00 64.88 83 GLU A N 1
ATOM 640 C CA . GLU A 1 83 ? -33.992 3.341 35.114 1.00 64.88 83 GLU A CA 1
ATOM 641 C C . GLU A 1 83 ? -35.109 2.384 35.582 1.00 64.88 83 GLU A C 1
ATOM 643 O O . GLU A 1 83 ? -36.281 2.560 35.256 1.00 64.88 83 GLU A O 1
ATOM 648 N N . GLN A 1 84 ? -34.785 1.383 36.394 1.00 56.22 84 GLN A N 1
ATOM 649 C CA . GLN A 1 84 ? -35.775 0.634 37.149 1.00 56.22 84 GLN A CA 1
ATOM 650 C C . GLN A 1 84 ? -35.599 0.951 38.625 1.00 56.22 84 GLN A C 1
ATOM 652 O O . GLN A 1 84 ? -34.932 0.230 39.365 1.00 56.22 84 GLN A O 1
ATOM 657 N N . SER A 1 85 ? -36.313 1.980 39.081 1.00 53.12 85 SER A N 1
ATOM 658 C CA . SER A 1 85 ? -36.910 1.923 40.409 1.00 53.12 85 SER A CA 1
ATOM 659 C C . SER A 1 85 ? -37.886 0.742 40.413 1.00 53.12 85 SER A C 1
ATOM 661 O O . SER A 1 85 ? -39.091 0.903 40.222 1.00 53.12 85 SER A O 1
AT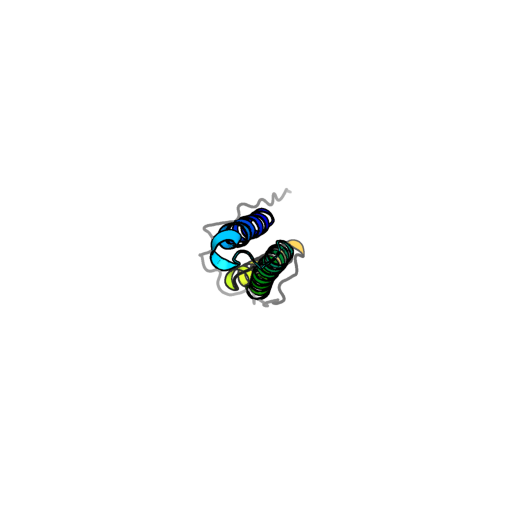OM 663 N N . PHE A 1 86 ? -37.359 -0.474 40.554 1.00 52.47 86 PHE A N 1
ATOM 664 C CA . PHE A 1 86 ? -38.165 -1.571 41.041 1.00 52.47 86 PHE A CA 1
ATOM 665 C C . PHE A 1 86 ? -38.512 -1.157 42.465 1.00 52.47 86 PHE A C 1
ATOM 667 O O . PHE A 1 86 ? -37.648 -1.110 43.342 1.00 52.47 86 PHE A O 1
ATOM 674 N N . GLU A 1 87 ? -39.762 -0.754 42.664 1.00 54.28 87 GLU A N 1
ATOM 675 C CA . GLU A 1 87 ? -40.380 -0.715 43.976 1.00 54.28 87 GLU A CA 1
ATOM 676 C C . GLU A 1 87 ? -40.323 -2.155 44.499 1.00 54.28 87 GLU A C 1
ATOM 678 O O . GLU A 1 87 ? -41.229 -2.960 44.295 1.00 54.28 87 GLU A O 1
ATOM 683 N N . VAL A 1 88 ? -39.175 -2.531 45.075 1.00 49.88 88 VAL A N 1
ATOM 684 C CA . VAL A 1 88 ? -39.042 -3.759 45.845 1.00 49.88 88 VAL A CA 1
ATOM 685 C C . VAL A 1 88 ? -39.882 -3.470 47.071 1.00 49.88 88 VAL A C 1
ATOM 687 O O . VAL A 1 88 ? -39.410 -2.846 48.022 1.00 49.88 88 VAL A O 1
ATOM 690 N N . ALA A 1 89 ? -41.155 -3.859 47.003 1.00 43.09 89 ALA A N 1
ATOM 691 C CA . ALA A 1 89 ? -41.981 -4.026 48.177 1.00 43.09 89 ALA A CA 1
ATOM 692 C C . ALA A 1 89 ? -41.130 -4.814 49.174 1.00 43.09 89 ALA A C 1
ATOM 694 O O . ALA A 1 89 ? -40.719 -5.949 48.916 1.00 43.09 89 ALA A O 1
ATOM 695 N N . ALA A 1 90 ? -40.748 -4.125 50.240 1.00 48.69 90 ALA A N 1
ATOM 696 C CA . ALA A 1 90 ? -39.870 -4.632 51.265 1.00 48.69 90 ALA A CA 1
ATOM 697 C C . ALA A 1 90 ? -40.613 -5.719 52.042 1.00 48.69 90 ALA A C 1
ATOM 699 O O . ALA A 1 90 ? -41.133 -5.419 53.107 1.00 48.69 90 ALA A O 1
ATOM 700 N N . ASP A 1 91 ? -40.714 -6.942 51.509 1.00 48.88 91 ASP A N 1
ATOM 701 C CA . ASP A 1 91 ? -41.095 -8.073 52.360 1.00 48.88 91 ASP A CA 1
ATOM 702 C C . ASP A 1 91 ? -40.790 -9.501 51.890 1.00 48.88 91 ASP A C 1
ATOM 704 O O . ASP A 1 91 ? -41.104 -10.424 52.633 1.00 48.88 91 ASP A O 1
ATOM 708 N N . GLU A 1 92 ? -40.163 -9.777 50.738 1.00 54.00 92 GLU A N 1
ATOM 709 C CA . GLU A 1 92 ? -39.965 -11.195 50.388 1.00 54.00 92 GLU A CA 1
ATOM 710 C C . GLU A 1 92 ? -38.604 -11.553 49.774 1.00 54.00 92 GLU A C 1
ATOM 712 O O . GLU A 1 92 ? -38.232 -11.150 48.677 1.00 54.00 92 GLU A O 1
ATOM 717 N N . VAL A 1 93 ? -37.918 -12.439 50.506 1.00 50.00 93 VAL A N 1
ATOM 718 C CA . VAL A 1 93 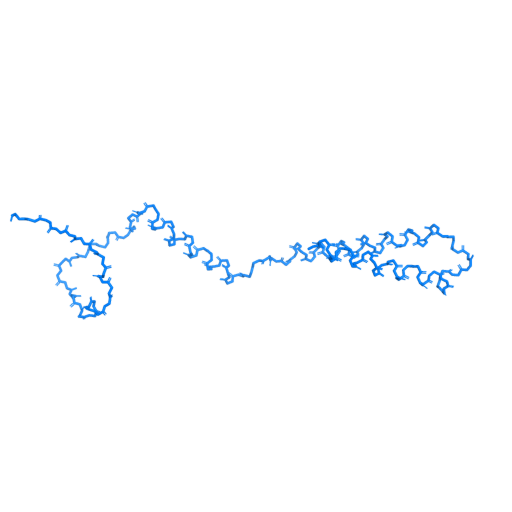? -36.871 -13.369 50.060 1.00 50.00 93 VAL A CA 1
ATOM 719 C C . VAL A 1 93 ? -35.441 -12.814 49.980 1.00 50.00 93 VAL A C 1
ATOM 721 O O . VAL A 1 93 ? -34.789 -12.790 48.935 1.00 50.00 93 VAL A O 1
ATOM 724 N N . ILE A 1 94 ? -34.860 -12.548 51.157 1.00 45.78 94 ILE A N 1
ATOM 725 C CA . ILE A 1 94 ? -33.416 -12.738 51.371 1.00 45.78 94 ILE A CA 1
ATOM 726 C C . ILE A 1 94 ? -33.122 -14.238 51.183 1.00 45.78 94 ILE A C 1
ATOM 728 O O . ILE A 1 94 ? -33.225 -15.039 52.113 1.00 45.78 94 ILE A O 1
ATOM 732 N N . SER A 1 95 ? -32.785 -14.638 49.956 1.00 44.72 95 SER A N 1
ATOM 733 C CA . SER A 1 95 ? -32.210 -15.958 49.689 1.00 44.72 95 SER A CA 1
ATOM 734 C C . SER A 1 95 ? -30.772 -16.007 50.247 1.00 44.72 95 SER A C 1
ATOM 736 O O . SER A 1 95 ? -29.999 -15.065 50.051 1.00 44.72 95 SER A O 1
ATOM 738 N N . PRO A 1 96 ? -30.366 -17.077 50.960 1.00 45.94 96 PRO A N 1
ATOM 739 C CA . PRO A 1 96 ? -29.101 -17.140 51.712 1.00 45.94 96 PRO A CA 1
ATOM 740 C C . PRO A 1 96 ? -27.818 -17.218 50.853 1.00 45.94 96 PRO A C 1
ATOM 742 O O . PRO A 1 96 ? -26.743 -17.554 51.354 1.00 45.94 96 PRO A O 1
ATOM 745 N N . THR A 1 97 ? -27.885 -16.893 49.563 1.00 50.09 97 THR A N 1
ATOM 746 C CA . THR A 1 97 ? -26.783 -17.031 48.599 1.00 50.09 97 THR A CA 1
ATOM 747 C C . THR A 1 97 ? -25.793 -15.857 48.606 1.00 50.09 97 THR A C 1
ATOM 749 O O . THR A 1 97 ? -24.650 -16.030 48.189 1.00 50.09 97 THR A O 1
ATOM 752 N N . LEU A 1 98 ? -26.159 -14.695 49.164 1.00 50.44 98 LEU A N 1
ATOM 753 C CA . LEU A 1 98 ? -25.317 -13.482 49.226 1.00 50.44 98 LEU A CA 1
ATOM 754 C C . LEU A 1 98 ? -24.347 -13.421 50.428 1.00 50.44 98 LEU A C 1
ATOM 756 O O . LEU A 1 98 ? -23.821 -12.360 50.750 1.00 50.44 98 LEU A O 1
ATOM 760 N N . ARG A 1 99 ? -24.077 -14.540 51.119 1.00 46.78 99 ARG A N 1
ATOM 761 C CA . ARG A 1 99 ? -23.172 -14.557 52.293 1.00 46.78 99 ARG A CA 1
ATOM 762 C C . ARG A 1 99 ? -21.719 -14.952 51.990 1.00 46.78 99 ARG A C 1
ATOM 764 O O . ARG A 1 99 ? -20.889 -14.877 52.889 1.00 46.78 99 ARG A O 1
ATOM 771 N N . LYS A 1 100 ? -21.372 -15.415 50.782 1.00 45.59 100 LYS A N 1
ATOM 772 C CA . LYS A 1 100 ? -20.070 -16.089 50.565 1.00 45.59 100 LYS A CA 1
ATOM 773 C C . LYS A 1 100 ? -19.035 -15.403 49.681 1.00 45.59 100 LYS A C 1
ATOM 775 O O . LYS A 1 100 ? -17.943 -15.945 49.556 1.00 45.59 100 LYS A O 1
ATOM 780 N N . GLY A 1 101 ? -19.270 -14.210 49.157 1.00 42.88 101 GLY A N 1
ATOM 781 C CA . GLY A 1 101 ? -18.185 -13.544 48.444 1.00 42.88 101 GLY A CA 1
ATOM 782 C C . GLY A 1 101 ? -18.494 -12.111 48.088 1.00 42.88 101 GLY A C 1
ATOM 783 O O . GLY A 1 101 ? -19.350 -11.872 47.250 1.00 42.88 101 GLY A O 1
ATOM 784 N N . GLY A 1 102 ? -17.750 -11.180 48.681 1.00 42.41 102 GLY A N 1
ATOM 785 C CA . GLY A 1 102 ? -17.524 -9.894 48.026 1.00 42.41 102 GLY A CA 1
ATOM 786 C C . GLY A 1 102 ? -17.996 -8.638 48.745 1.00 42.41 102 GLY A C 1
ATOM 787 O O . GLY A 1 102 ? -18.322 -7.680 48.061 1.00 42.41 102 GLY A O 1
ATOM 788 N N . LEU A 1 103 ? -17.972 -8.575 50.080 1.00 44.59 103 LEU A N 1
ATOM 789 C CA . LEU A 1 103 ? -17.993 -7.274 50.768 1.00 44.59 103 LEU A CA 1
ATOM 790 C C . LEU A 1 103 ? -16.725 -7.068 51.607 1.00 44.59 103 LEU A C 1
ATOM 792 O O . LEU A 1 103 ? -16.758 -6.864 52.815 1.00 44.59 103 LEU A O 1
ATOM 796 N N . LEU A 1 104 ? -15.581 -7.153 50.921 1.00 51.44 104 LEU A N 1
ATOM 797 C CA . LEU A 1 104 ? -14.337 -6.495 51.321 1.00 51.44 104 LEU A CA 1
ATOM 798 C C . LEU A 1 104 ? -14.318 -5.090 50.710 1.00 51.44 104 LEU A C 1
ATOM 800 O O . LEU A 1 104 ? -13.534 -4.811 49.807 1.00 51.44 104 LEU A O 1
ATOM 804 N N . LEU A 1 105 ? -15.188 -4.198 51.173 1.00 47.16 105 LEU A N 1
ATOM 805 C CA . LEU A 1 105 ? -14.979 -2.777 50.925 1.00 47.16 105 LEU A CA 1
ATOM 806 C C . LEU A 1 105 ? -15.408 -1.996 52.154 1.00 47.16 105 LEU A C 1
ATOM 808 O O . LEU A 1 105 ? -16.576 -1.947 52.528 1.00 47.16 105 LEU A O 1
ATOM 812 N N . GLY A 1 106 ? -14.376 -1.512 52.840 1.00 50.06 106 GLY A N 1
ATOM 813 C CA . GLY A 1 106 ? -14.460 -0.870 54.129 1.00 50.06 106 GLY A CA 1
ATOM 814 C C . GLY A 1 106 ? -15.347 0.359 54.089 1.00 50.06 106 GLY A C 1
ATOM 815 O O . GLY A 1 106 ? -15.124 1.283 53.313 1.00 50.06 106 GLY A O 1
ATOM 816 N N . VAL A 1 107 ? -16.292 0.392 55.015 1.00 49.75 107 VAL A N 1
ATOM 817 C CA . VAL A 1 107 ? -16.842 1.636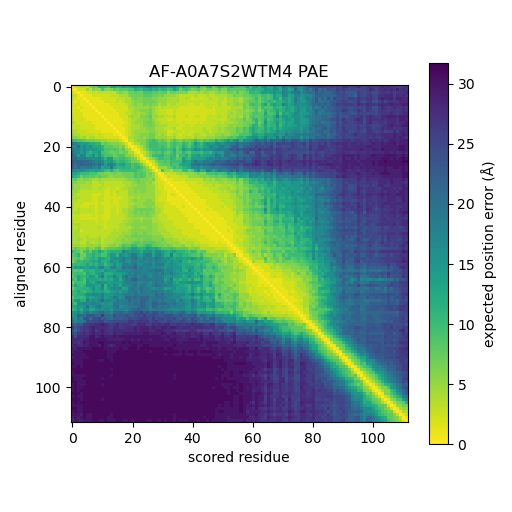 55.530 1.00 49.75 107 VAL A CA 1
ATOM 818 C C . VAL A 1 107 ? -16.664 1.559 57.037 1.00 49.75 107 VAL A C 1
ATOM 820 O O . VAL A 1 107 ? -17.410 0.897 57.752 1.00 49.75 107 VAL A O 1
ATOM 823 N N . SER A 1 108 ? -15.569 2.172 57.483 1.00 47.12 108 SER A N 1
ATOM 824 C CA . SER A 1 108 ? -15.329 2.520 58.877 1.00 47.12 108 SER A CA 1
ATOM 825 C C . SER A 1 108 ? -16.447 3.463 59.310 1.00 47.12 108 SER A C 1
ATOM 827 O O . SER A 1 108 ? -16.521 4.584 58.805 1.00 47.12 108 SER A O 1
ATOM 829 N N . PHE A 1 109 ? -17.333 3.007 60.196 1.00 40.62 109 PHE A N 1
ATOM 830 C CA . PHE A 1 109 ? -18.257 3.895 60.886 1.00 40.62 109 PHE A CA 1
ATOM 831 C C . PHE A 1 109 ? -17.757 4.107 62.308 1.00 40.62 109 PHE A C 1
ATOM 833 O O . PHE A 1 109 ? -17.618 3.175 63.098 1.00 40.62 109 PHE A O 1
ATOM 840 N N . LYS A 1 110 ? -17.415 5.368 62.546 1.00 38.28 110 LYS A N 1
ATOM 841 C CA . LYS A 1 110 ? -16.921 5.951 63.777 1.00 38.28 110 LYS A CA 1
ATOM 842 C C . LYS A 1 110 ? -18.104 6.247 64.710 1.00 38.28 110 LYS A C 1
ATOM 844 O O . LYS A 1 110 ? -18.997 6.983 64.301 1.00 38.28 110 LYS A O 1
ATOM 849 N N . ASP A 1 111 ? -17.990 5.716 65.929 1.00 34.16 111 ASP A N 1
ATOM 850 C CA . ASP A 1 111 ? -18.503 6.187 67.231 1.00 34.16 111 ASP A CA 1
ATOM 851 C C . ASP A 1 111 ? -20.042 6.266 67.425 1.00 34.16 111 ASP A C 1
ATOM 853 O O . ASP A 1 111 ? -20.809 6.192 66.462 1.00 34.16 111 ASP A O 1
ATOM 857 N N . PRO A 1 112 ? -20.532 6.285 68.683 1.00 52.53 112 PRO A N 1
ATOM 858 C CA . PRO A 1 112 ? -20.286 7.369 69.648 1.00 52.53 112 PRO A CA 1
ATOM 859 C C . PRO A 1 112 ? -19.214 7.107 70.714 1.00 52.53 112 PRO A C 1
ATOM 861 O O . PRO A 1 112 ? -19.029 5.939 71.121 1.00 52.53 112 PRO A O 1
#

Radius of gyration: 32.98 Å; Cα contacts (8 Å, |Δi|>4): 23; chains: 1; bounding box: 57×26×100 Å

Organism: NCBI:txid1034831

InterPro domains:
  IPR049452 Anoctamin, transmembrane domain [PF04547] (3-69)

Mean predicted aligned error: 16.81 Å

pLDDT: mean 73.34, std 17.57, range [34.16, 94.19]

Solvent-accessible surface area (backbone atoms only — not comparable to full-atom values): 7221 Å² total; per-residue (Å²): 108,73,67,58,57,50,49,50,50,53,54,40,47,51,53,40,67,64,41,44,77,79,73,56,40,100,80,58,55,72,67,58,50,53,53,49,36,53,51,54,43,53,52,53,53,50,52,51,53,51,49,58,70,70,50,72,95,64,57,71,73,56,54,55,48,50,54,51,50,52,53,55,50,47,44,67,74,65,62,59,75,67,93,66,80,69,81,69,71,90,80,80,78,90,64,86,76,83,78,79,81,85,84,91,70,90,78,88,80,81,80,137

Secondary structure (DSSP, 8-state):
-HHHHHHHHHHHHHHHHHHIIIII-TTS-HHHHHHHHHHHHHHHHHHHHHHHHHS-SS-HHHHHHHHHHHHHHHHHHS-PPPS------TTS---GGGGSS-----------